Protein AF-A0A8T1PTU8-F1 (afdb_monomer_lite)

Structure (mmCIF, N/CA/C/O backbone):
data_AF-A0A8T1PTU8-F1
#
_entry.id   AF-A0A8T1PTU8-F1
#
loop_
_atom_site.group_PDB
_atom_site.id
_atom_site.type_symbol
_atom_site.label_atom_id
_atom_site.label_alt_id
_atom_site.label_comp_id
_atom_site.label_asym_id
_atom_site.label_entity_id
_atom_site.label_seq_id
_atom_site.pdbx_PDB_ins_code
_atom_site.Cartn_x
_atom_site.Cartn_y
_atom_site.Cartn_z
_atom_site.occupancy
_atom_site.B_iso_or_equiv
_atom_site.auth_seq_id
_atom_site.auth_comp_id
_atom_site.auth_asym_id
_atom_site.auth_atom_id
_atom_site.pdbx_PDB_model_num
ATOM 1 N N . MET A 1 1 ? 39.844 -26.403 -10.556 1.00 39.97 1 MET A N 1
ATOM 2 C CA . MET A 1 1 ? 40.001 -25.117 -9.836 1.00 39.97 1 MET A CA 1
ATOM 3 C C . MET A 1 1 ? 38.626 -24.473 -9.697 1.00 39.97 1 MET A C 1
ATOM 5 O O . MET A 1 1 ? 38.137 -23.916 -10.668 1.00 39.97 1 MET A O 1
ATOM 9 N N . LEU A 1 2 ? 37.958 -24.623 -8.548 1.00 52.19 2 LEU A N 1
ATOM 10 C CA . LEU A 1 2 ? 36.634 -24.034 -8.309 1.00 52.19 2 LEU A CA 1
ATOM 11 C C . LEU A 1 2 ? 36.800 -22.768 -7.459 1.00 52.19 2 LEU A C 1
ATOM 13 O O . LEU A 1 2 ? 36.934 -22.843 -6.240 1.00 52.19 2 LEU A O 1
ATOM 17 N N . CYS A 1 3 ? 36.831 -21.601 -8.101 1.00 54.22 3 CYS A N 1
ATOM 18 C CA . CYS A 1 3 ? 36.871 -20.320 -7.400 1.00 54.22 3 CYS A CA 1
ATOM 19 C C . CYS A 1 3 ? 35.503 -20.042 -6.762 1.00 54.22 3 CYS A C 1
ATOM 21 O O . CYS A 1 3 ? 34.577 -19.580 -7.427 1.00 54.22 3 CYS A O 1
ATOM 23 N N . GLN A 1 4 ? 35.371 -20.309 -5.462 1.00 62.69 4 GLN A N 1
ATOM 24 C CA . GLN A 1 4 ? 34.215 -19.872 -4.682 1.00 62.69 4 GLN A CA 1
ATOM 25 C C . GLN A 1 4 ? 34.256 -18.345 -4.527 1.00 62.69 4 GLN A C 1
ATOM 27 O O . GLN A 1 4 ? 34.974 -17.814 -3.679 1.00 62.69 4 GLN A O 1
ATOM 32 N N . LYS A 1 5 ? 33.474 -17.625 -5.337 1.00 68.69 5 LYS A N 1
ATOM 33 C CA . LYS A 1 5 ? 33.187 -16.204 -5.101 1.00 68.69 5 LYS A CA 1
ATOM 34 C C . LYS A 1 5 ? 32.385 -16.088 -3.802 1.00 68.69 5 LYS A C 1
ATOM 36 O O . LYS A 1 5 ? 31.234 -16.510 -3.739 1.00 68.69 5 LYS A O 1
ATOM 41 N N . LYS A 1 6 ? 33.001 -15.544 -2.752 1.00 67.31 6 LYS A N 1
ATOM 42 C CA . LYS A 1 6 ? 32.321 -15.229 -1.491 1.00 67.31 6 LYS A CA 1
ATOM 43 C C . LYS A 1 6 ? 31.481 -13.970 -1.694 1.00 67.31 6 LYS A C 1
ATOM 45 O O . LYS A 1 6 ? 32.028 -12.888 -1.891 1.00 67.31 6 LYS A O 1
ATOM 50 N N . LEU A 1 7 ? 30.159 -14.123 -1.664 1.00 67.38 7 LEU A N 1
ATOM 51 C CA . LEU A 1 7 ? 29.232 -12.997 -1.603 1.00 67.38 7 LEU A CA 1
ATOM 52 C C . LEU A 1 7 ? 29.470 -12.259 -0.280 1.00 67.38 7 LEU A C 1
ATOM 54 O O . LEU A 1 7 ? 29.409 -12.862 0.791 1.00 67.38 7 LEU A O 1
ATOM 58 N N . LYS A 1 8 ? 29.792 -10.966 -0.354 1.00 67.69 8 LYS A N 1
ATOM 59 C CA . LYS A 1 8 ? 29.803 -10.091 0.819 1.00 67.69 8 LYS A CA 1
ATOM 60 C C . LYS A 1 8 ? 28.346 -9.893 1.227 1.00 67.69 8 LYS A C 1
ATOM 62 O O . LYS A 1 8 ? 27.583 -9.288 0.479 1.00 67.69 8 LYS A O 1
ATOM 67 N N . ALA A 1 9 ? 27.954 -10.441 2.374 1.00 73.00 9 ALA A N 1
ATOM 68 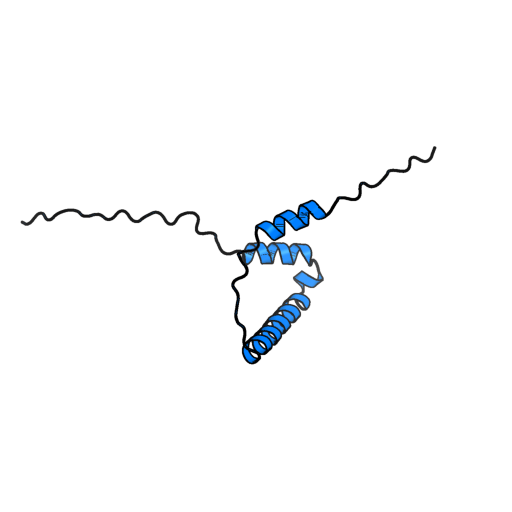C CA . ALA A 1 9 ? 26.703 -10.049 3.002 1.00 73.00 9 ALA A CA 1
ATOM 69 C C . ALA A 1 9 ? 26.861 -8.578 3.395 1.00 73.00 9 ALA A C 1
ATOM 71 O O . ALA A 1 9 ? 27.741 -8.243 4.187 1.00 73.00 9 ALA A O 1
ATOM 72 N N . TYR A 1 10 ? 26.091 -7.699 2.760 1.00 70.19 10 TYR A N 1
ATOM 73 C CA . TYR A 1 10 ? 25.997 -6.317 3.201 1.00 70.19 10 TYR A CA 1
ATOM 74 C C . TYR A 1 10 ? 25.395 -6.314 4.602 1.00 70.19 10 TYR A C 1
ATOM 76 O O . TYR A 1 10 ? 24.346 -6.920 4.827 1.00 70.19 10 TYR A O 1
ATOM 84 N N . ASP A 1 11 ? 26.076 -5.654 5.533 1.00 71.00 11 ASP A N 1
ATOM 85 C CA . ASP A 1 11 ? 25.523 -5.387 6.848 1.00 71.00 11 ASP A CA 1
ATOM 86 C C . ASP A 1 11 ? 24.402 -4.353 6.684 1.00 71.00 11 ASP A C 1
ATOM 88 O O . ASP A 1 11 ? 24.634 -3.207 6.301 1.00 71.00 11 ASP A O 1
ATOM 92 N N . LEU A 1 12 ? 23.158 -4.786 6.887 1.00 72.62 12 LEU A N 1
ATOM 93 C CA . LEU A 1 12 ? 21.978 -3.929 6.748 1.00 72.62 12 LEU A CA 1
ATOM 94 C C . LEU A 1 12 ? 21.862 -2.913 7.899 1.00 72.62 12 LEU A C 1
ATOM 96 O O . LEU A 1 12 ? 21.013 -2.022 7.835 1.00 72.62 12 LEU A O 1
ATOM 100 N N . SER A 1 13 ? 22.714 -3.017 8.925 1.00 73.50 13 SER A N 1
ATOM 101 C CA . SER A 1 13 ? 22.734 -2.124 10.089 1.00 73.50 13 SER A CA 1
ATOM 102 C C . SER A 1 13 ? 22.915 -0.653 9.696 1.00 73.50 13 SER A C 1
ATOM 104 O O . SER A 1 13 ? 22.189 0.211 10.187 1.00 73.50 13 SER A O 1
ATOM 106 N N . ASP A 1 14 ? 23.783 -0.370 8.719 1.00 67.38 14 ASP A N 1
ATOM 107 C CA . ASP A 1 14 ? 24.063 0.994 8.242 1.00 67.38 14 ASP A CA 1
ATOM 108 C C . ASP A 1 14 ? 22.855 1.669 7.568 1.00 67.38 14 ASP A C 1
ATOM 110 O O . ASP A 1 14 ? 22.763 2.902 7.517 1.00 67.38 14 ASP A O 1
ATOM 114 N N . PHE A 1 15 ? 21.928 0.875 7.019 1.00 64.31 15 PHE A N 1
ATOM 115 C CA . PHE A 1 15 ? 20.706 1.388 6.403 1.00 64.31 15 PHE A CA 1
ATOM 116 C C . PHE A 1 15 ? 19.668 1.753 7.468 1.00 64.31 15 PHE A C 1
ATOM 118 O O . PHE A 1 15 ? 19.088 2.839 7.424 1.00 64.31 15 PHE A O 1
ATOM 125 N N . LEU A 1 16 ? 19.492 0.881 8.465 1.00 65.81 16 LEU A N 1
ATOM 126 C CA . LEU A 1 16 ? 18.546 1.091 9.563 1.00 65.81 16 LEU A CA 1
ATOM 127 C C . LEU A 1 16 ? 18.912 2.328 10.397 1.00 65.81 16 LEU A C 1
ATOM 129 O O . LEU A 1 16 ? 18.039 3.121 10.749 1.00 65.81 16 LEU A O 1
ATOM 133 N N . ASP A 1 17 ? 20.202 2.563 10.631 1.00 60.91 17 ASP A N 1
ATOM 134 C CA . ASP A 1 17 ? 20.692 3.715 11.395 1.00 60.91 17 ASP A CA 1
ATOM 135 C C . ASP A 1 17 ? 20.390 5.074 10.746 1.00 60.91 17 ASP A C 1
ATOM 137 O O . ASP A 1 17 ? 20.294 6.096 11.437 1.00 60.91 17 ASP A O 1
ATOM 141 N N . ARG A 1 18 ? 20.250 5.117 9.417 1.00 59.00 18 ARG A N 1
ATOM 142 C CA . ARG A 1 18 ? 20.008 6.358 8.669 1.00 59.00 18 ARG A CA 1
ATOM 143 C C . ARG A 1 18 ? 18.535 6.768 8.712 1.00 59.00 18 ARG A C 1
ATOM 145 O O . ARG A 1 18 ? 18.250 7.953 8.891 1.00 59.00 18 ARG A O 1
ATOM 152 N N . ASP A 1 19 ? 17.623 5.801 8.632 1.00 56.47 19 ASP A N 1
ATOM 153 C CA . ASP A 1 19 ? 16.176 6.037 8.734 1.00 56.47 19 ASP A CA 1
ATOM 154 C C . ASP A 1 19 ? 15.747 6.400 10.163 1.00 56.47 19 ASP A C 1
ATOM 156 O O . ASP A 1 19 ? 14.955 7.327 10.363 1.00 56.47 19 ASP A O 1
ATOM 160 N N . LEU A 1 20 ? 16.334 5.756 11.178 1.00 55.16 20 LEU A N 1
ATOM 161 C CA . LEU A 1 20 ? 16.011 6.031 12.583 1.00 55.16 20 LEU A CA 1
ATOM 162 C C . LEU A 1 20 ? 16.398 7.455 13.016 1.00 55.16 20 LEU A C 1
ATOM 164 O O . LEU A 1 20 ? 15.717 8.055 13.847 1.00 55.16 20 LEU A O 1
ATOM 168 N N . LYS A 1 21 ? 17.453 8.037 12.430 1.00 53.38 21 LYS A N 1
ATOM 169 C CA . LYS A 1 21 ? 17.899 9.410 12.740 1.00 53.38 21 LYS A CA 1
ATOM 170 C C . LYS A 1 21 ? 17.020 10.497 12.106 1.00 53.38 21 LYS A C 1
ATOM 172 O O . LYS A 1 21 ? 17.037 11.630 12.579 1.00 53.38 21 LYS A O 1
ATOM 177 N N . SER A 1 22 ? 16.242 10.164 11.072 1.00 55.44 22 SER A N 1
ATOM 178 C CA . SER A 1 22 ? 15.305 11.080 10.396 1.00 55.44 22 SER A CA 1
ATOM 179 C C . SER A 1 22 ? 13.883 11.019 10.973 1.00 55.44 22 SER A C 1
ATOM 181 O O . SER A 1 22 ? 13.030 11.860 10.668 1.00 55.44 22 SER A O 1
ATOM 183 N N . GLN A 1 23 ? 13.606 10.045 11.847 1.00 54.91 23 GLN A N 1
ATOM 184 C CA . GLN A 1 23 ? 12.319 9.928 12.517 1.00 54.91 23 GLN A CA 1
ATOM 185 C C . GLN A 1 23 ? 12.095 11.147 13.417 1.00 54.91 23 GLN A C 1
ATOM 187 O O . GLN A 1 23 ? 12.623 11.256 14.524 1.00 54.91 23 GLN A O 1
ATOM 192 N N . ARG A 1 24 ? 11.285 12.088 12.912 1.00 60.06 24 ARG A N 1
ATOM 193 C CA . ARG A 1 24 ? 10.713 13.196 13.682 1.00 60.06 24 ARG A CA 1
ATOM 194 C C . ARG A 1 24 ? 10.283 12.659 15.043 1.00 60.06 24 ARG A C 1
ATOM 196 O O . ARG A 1 24 ? 9.578 11.651 15.099 1.00 60.06 24 ARG A O 1
ATOM 203 N N . GLN A 1 25 ? 10.731 13.344 16.097 1.00 57.66 25 GLN A N 1
ATOM 204 C CA . GLN A 1 25 ? 10.465 13.018 17.498 1.00 57.66 25 GLN A CA 1
ATOM 205 C C . GLN A 1 25 ? 9.063 12.421 17.659 1.00 57.66 25 GLN A C 1
ATOM 207 O O . GLN A 1 25 ? 8.117 13.024 17.134 1.00 57.66 25 GLN A O 1
ATOM 212 N N . PRO A 1 26 ? 8.902 11.272 18.347 1.00 55.72 26 PRO A N 1
ATOM 213 C CA . PRO A 1 26 ? 7.605 10.644 18.519 1.00 55.72 26 PRO A CA 1
ATOM 214 C C . PRO A 1 26 ? 6.703 11.622 19.263 1.00 55.72 26 PRO A C 1
ATOM 216 O O . PRO A 1 26 ? 6.728 11.741 20.490 1.00 55.72 26 PRO A O 1
ATOM 219 N N . THR A 1 27 ? 5.904 12.365 18.502 1.00 60.09 27 THR A N 1
ATOM 220 C CA . THR A 1 27 ? 4.815 13.149 19.052 1.00 60.09 27 THR A CA 1
ATOM 221 C C . THR A 1 27 ? 3.920 12.125 19.722 1.00 60.09 27 THR A C 1
ATOM 223 O O . THR A 1 27 ? 3.410 11.210 19.076 1.00 60.09 27 THR A O 1
ATOM 226 N N . LYS A 1 28 ? 3.809 12.200 21.052 1.00 63.28 28 LYS A N 1
ATOM 227 C CA . LYS A 1 28 ? 2.931 11.326 21.832 1.00 63.28 28 LYS A CA 1
ATOM 228 C C . LYS A 1 28 ? 1.487 11.650 21.442 1.00 63.28 28 LYS A C 1
ATOM 230 O O . LYS A 1 28 ? 0.797 12.396 22.131 1.00 63.28 28 LYS A O 1
ATOM 235 N N . LEU A 1 29 ? 1.038 11.122 20.306 1.00 67.38 29 LEU A N 1
ATOM 236 C CA . LEU A 1 29 ? -0.333 11.210 19.835 1.00 67.38 29 LEU A CA 1
ATOM 237 C C . LEU A 1 29 ? -1.169 10.354 20.785 1.00 67.38 29 LEU A C 1
ATOM 239 O O . LEU A 1 29 ? -1.258 9.134 20.648 1.00 67.38 29 LEU A O 1
ATOM 243 N N . LYS A 1 30 ? -1.742 10.992 21.808 1.00 81.62 30 LYS A N 1
ATOM 244 C CA . LYS A 1 30 ? -2.652 10.348 22.757 1.00 81.62 30 LYS A CA 1
ATOM 245 C C . LYS A 1 30 ? -3.958 10.015 22.034 1.00 81.62 30 LYS A C 1
ATOM 247 O O . LYS A 1 30 ? -4.920 10.776 22.064 1.00 81.62 30 LYS A O 1
ATOM 252 N N . LEU A 1 31 ? -3.975 8.880 21.344 1.00 80.38 31 LEU A N 1
ATOM 253 C CA . LEU A 1 31 ? -5.153 8.381 20.645 1.00 80.38 31 LEU A CA 1
ATOM 254 C C . LEU A 1 31 ? -6.071 7.657 21.636 1.00 80.38 31 LEU A C 1
ATOM 256 O O . LEU A 1 31 ? -5.647 6.730 22.330 1.00 80.38 31 LEU A O 1
ATOM 260 N N . ASN A 1 32 ? -7.338 8.059 21.682 1.00 91.38 32 ASN A N 1
ATOM 261 C CA . ASN A 1 32 ? -8.376 7.336 22.412 1.00 91.38 32 ASN A CA 1
ATOM 262 C C . ASN A 1 32 ? -8.810 6.073 21.633 1.00 91.38 32 ASN A C 1
ATOM 264 O O . ASN A 1 32 ? -8.505 5.926 20.450 1.00 91.38 32 ASN A O 1
ATOM 268 N N . GLY A 1 33 ? -9.517 5.139 22.280 1.00 91.50 33 GLY A N 1
ATOM 269 C CA . GLY A 1 33 ? -9.921 3.874 21.640 1.00 91.50 33 GLY A CA 1
ATOM 270 C C . GLY A 1 33 ? -10.732 4.068 20.350 1.00 91.50 33 GLY A C 1
ATOM 271 O O . GLY A 1 33 ? -10.458 3.423 19.340 1.00 91.50 33 GLY A O 1
ATOM 272 N N . LYS A 1 34 ? -11.656 5.039 20.340 1.00 92.06 34 LYS A N 1
ATOM 273 C CA . LYS A 1 34 ? -12.472 5.371 19.160 1.00 92.06 34 LYS A CA 1
ATOM 274 C C . LYS A 1 34 ? -11.629 5.962 18.023 1.00 92.06 34 LYS A C 1
ATOM 276 O O . LYS A 1 34 ? -11.817 5.608 16.860 1.00 92.06 34 LYS A O 1
ATOM 281 N N . SER A 1 35 ? -10.672 6.836 18.337 1.00 91.56 35 SER A N 1
ATOM 282 C CA . SER A 1 35 ? -9.785 7.446 17.345 1.00 91.56 35 SER A CA 1
ATOM 283 C C . SER A 1 35 ? -8.799 6.430 16.774 1.00 91.56 35 SER A C 1
ATOM 285 O O . SER A 1 35 ? -8.530 6.477 15.577 1.00 91.56 35 SER A O 1
ATOM 287 N N . LYS A 1 36 ? -8.323 5.471 17.584 1.00 93.00 36 LYS A N 1
ATOM 288 C CA . LYS A 1 36 ? -7.529 4.329 17.103 1.00 93.00 36 LYS A CA 1
ATOM 289 C C . LYS A 1 36 ? -8.318 3.486 16.105 1.00 93.00 36 LYS A C 1
ATOM 291 O O . LYS A 1 36 ? -7.819 3.226 15.019 1.00 93.00 36 LYS A O 1
ATOM 296 N N . GLN A 1 37 ? -9.559 3.120 16.424 1.00 94.25 37 GLN A N 1
ATOM 297 C CA . GLN A 1 37 ? -10.392 2.325 15.517 1.00 94.25 37 GLN A CA 1
ATOM 298 C C . GLN A 1 37 ? -10.663 3.055 14.195 1.00 94.25 37 GLN A C 1
ATOM 300 O O . GLN A 1 37 ? -10.524 2.468 13.123 1.00 94.25 37 GLN A O 1
ATOM 305 N N . LYS A 1 38 ? -10.979 4.355 14.250 1.00 95.12 38 LYS A N 1
ATOM 306 C CA . LYS A 1 38 ? -11.156 5.178 13.045 1.00 95.12 38 LYS A CA 1
ATOM 307 C C . LYS A 1 38 ? -9.883 5.235 12.197 1.00 95.12 38 LYS A C 1
ATOM 309 O O . LYS A 1 38 ? -9.969 5.169 10.973 1.00 95.12 38 LYS A O 1
ATOM 314 N N . LEU A 1 39 ? -8.720 5.344 12.839 1.00 94.56 39 LEU A N 1
ATOM 315 C CA . LEU A 1 39 ? -7.427 5.335 12.161 1.00 94.56 39 LEU A CA 1
ATOM 316 C C . LEU A 1 39 ? -7.167 3.986 11.482 1.00 94.56 39 LEU A C 1
ATOM 318 O O . LEU A 1 39 ? -6.860 3.972 10.298 1.00 94.56 39 LEU A O 1
ATOM 322 N N . ILE A 1 40 ? -7.399 2.867 12.171 1.00 95.19 40 ILE A N 1
ATOM 323 C CA . ILE A 1 40 ? -7.246 1.519 11.597 1.00 95.19 40 ILE A CA 1
ATOM 324 C C . ILE A 1 40 ? -8.134 1.338 10.360 1.00 95.19 40 ILE A C 1
ATOM 326 O O . ILE A 1 40 ? -7.663 0.861 9.332 1.00 95.19 40 ILE A O 1
ATOM 330 N N . LEU A 1 41 ? -9.403 1.755 10.424 1.00 97.31 41 LEU A N 1
ATOM 331 C CA . LEU A 1 41 ? -10.317 1.660 9.279 1.00 97.31 41 LEU A CA 1
ATOM 332 C C . LEU A 1 41 ? -9.848 2.509 8.091 1.00 97.31 41 LEU A C 1
ATOM 334 O O . LEU A 1 41 ? -9.936 2.071 6.943 1.00 97.31 41 LEU A O 1
ATOM 338 N N . LYS A 1 42 ? -9.340 3.715 8.361 1.00 96.50 42 LYS A N 1
ATOM 339 C CA . LYS A 1 42 ? -8.815 4.615 7.332 1.00 96.50 42 LYS A CA 1
ATOM 340 C C . LYS A 1 42 ? -7.573 4.026 6.662 1.00 96.50 42 LYS A C 1
ATOM 342 O O . LYS A 1 42 ? -7.555 3.903 5.439 1.00 96.50 42 LYS A O 1
ATOM 347 N N . GLU A 1 43 ? -6.583 3.619 7.451 1.00 95.19 43 GLU A N 1
ATOM 348 C CA . GLU A 1 43 ? -5.336 3.054 6.929 1.00 95.19 43 GLU A CA 1
ATOM 349 C C . GLU A 1 43 ? -5.577 1.717 6.220 1.00 95.19 43 GLU A C 1
ATOM 351 O O . GLU A 1 43 ? -5.037 1.484 5.143 1.00 95.19 43 GLU A O 1
ATOM 356 N N . GLY A 1 44 ? -6.483 0.877 6.732 1.00 97.25 44 GLY A N 1
ATOM 357 C CA . GLY A 1 44 ? -6.890 -0.355 6.056 1.00 97.25 44 GLY A CA 1
ATOM 358 C C . GLY A 1 44 ? -7.521 -0.097 4.684 1.00 97.25 44 GLY A C 1
ATOM 359 O O . GLY A 1 44 ? -7.211 -0.792 3.716 1.00 97.25 44 GLY A O 1
ATOM 360 N N . LYS A 1 45 ? -8.369 0.935 4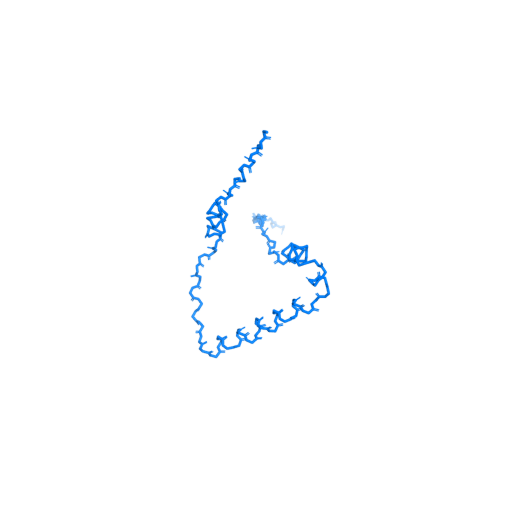.559 1.00 96.94 45 LYS A N 1
ATOM 361 C CA . LYS A 1 45 ? -8.935 1.343 3.263 1.00 96.94 45 LYS A CA 1
ATOM 362 C C . LYS A 1 45 ? -7.846 1.829 2.304 1.00 96.94 45 LYS A C 1
ATOM 364 O O . LYS A 1 45 ? -7.859 1.438 1.139 1.00 96.94 45 LYS A O 1
ATOM 369 N N . HIS A 1 46 ? -6.921 2.659 2.781 1.00 93.88 46 HIS A N 1
ATOM 370 C CA . HIS A 1 46 ? -5.809 3.156 1.970 1.00 93.88 46 HIS A CA 1
ATOM 371 C C . HIS A 1 46 ? -4.913 2.022 1.475 1.00 93.88 46 HIS A C 1
ATOM 373 O O . HIS A 1 46 ? -4.617 1.960 0.285 1.00 93.88 46 HIS A O 1
ATOM 379 N N . LEU A 1 47 ? -4.555 1.083 2.351 1.00 95.12 47 LEU A N 1
ATOM 380 C CA . LEU A 1 47 ? -3.732 -0.063 1.981 1.00 95.12 47 LEU A CA 1
ATOM 381 C C . LEU A 1 47 ? -4.404 -0.905 0.894 1.00 95.12 47 LEU A C 1
ATOM 383 O O . LEU A 1 47 ? -3.778 -1.223 -0.113 1.00 95.12 47 LEU A O 1
ATOM 387 N N . ARG A 1 48 ? -5.699 -1.213 1.047 1.00 96.75 48 ARG A N 1
ATOM 388 C CA . ARG A 1 48 ? -6.453 -1.947 0.016 1.00 96.75 48 ARG A CA 1
ATOM 389 C C . ARG A 1 48 ? -6.437 -1.225 -1.328 1.00 96.75 48 ARG A C 1
ATOM 391 O O . ARG A 1 48 ? -6.288 -1.880 -2.351 1.00 96.75 48 ARG A O 1
ATOM 398 N N . MET A 1 49 ? -6.561 0.100 -1.317 1.00 94.75 49 MET A N 1
ATOM 399 C CA . MET A 1 49 ? -6.517 0.915 -2.530 1.00 94.75 49 MET A CA 1
ATOM 400 C C . MET A 1 49 ? -5.157 0.818 -3.231 1.00 94.75 49 MET A C 1
ATOM 402 O O . MET A 1 49 ? -5.126 0.579 -4.435 1.00 94.75 49 MET A O 1
ATOM 406 N N . VAL A 1 50 ? -4.051 0.921 -2.483 1.00 93.56 50 VAL A N 1
ATOM 407 C CA . VAL A 1 50 ? -2.688 0.760 -3.024 1.00 93.56 50 VAL A CA 1
ATOM 408 C C . VAL A 1 50 ? -2.506 -0.630 -3.636 1.00 93.56 50 VAL A C 1
ATOM 410 O O . VAL A 1 50 ? -2.092 -0.739 -4.785 1.00 93.56 50 VAL A O 1
ATOM 413 N N . LEU A 1 51 ? -2.899 -1.687 -2.920 1.00 95.06 51 LEU A N 1
ATOM 414 C CA . LEU A 1 51 ? -2.769 -3.070 -3.396 1.00 95.06 51 LEU A CA 1
ATOM 415 C C . LEU A 1 51 ? -3.637 -3.369 -4.632 1.00 95.06 51 LEU A C 1
ATOM 417 O O . LEU A 1 51 ? -3.265 -4.180 -5.479 1.00 95.06 51 LEU A O 1
ATOM 421 N N . SER A 1 52 ? -4.795 -2.717 -4.753 1.00 96.81 52 SER A N 1
ATOM 422 C CA . SER A 1 52 ? -5.671 -2.852 -5.924 1.00 96.81 52 SER A CA 1
ATOM 423 C C . SER A 1 52 ? -5.218 -2.044 -7.144 1.00 96.81 52 SER A C 1
ATOM 425 O O . SER A 1 52 ? -5.798 -2.197 -8.216 1.00 96.81 52 SER A O 1
ATOM 427 N N . HIS A 1 53 ? -4.221 -1.165 -7.003 1.00 96.44 53 HIS A N 1
ATOM 428 C CA . HIS A 1 53 ? -3.824 -0.257 -8.072 1.00 96.44 53 HIS A CA 1
ATOM 429 C C . HIS A 1 53 ? -3.010 -0.997 -9.155 1.00 96.44 53 HIS A C 1
ATOM 431 O O . HIS A 1 53 ? -1.990 -1.603 -8.821 1.00 96.44 53 HIS A O 1
ATOM 437 N N . PRO A 1 54 ? -3.367 -0.903 -10.453 1.00 96.94 54 PRO A N 1
ATOM 438 C CA . PRO A 1 54 ? -2.678 -1.641 -11.517 1.00 96.94 54 PRO A CA 1
ATOM 439 C C . PRO A 1 54 ? -1.176 -1.354 -11.597 1.00 96.94 54 PRO A C 1
ATOM 441 O O . PRO A 1 54 ? -0.381 -2.281 -11.683 1.00 96.94 54 PRO A O 1
ATOM 444 N N . ALA A 1 55 ? -0.780 -0.080 -11.476 1.00 95.38 55 ALA A N 1
ATOM 445 C CA . ALA A 1 55 ? 0.635 0.306 -11.465 1.00 95.38 55 ALA A CA 1
ATOM 446 C C . ALA A 1 55 ? 1.431 -0.372 -10.332 1.00 95.38 55 ALA A C 1
ATOM 448 O O . ALA A 1 55 ? 2.564 -0.799 -10.537 1.00 95.38 55 ALA A O 1
ATOM 449 N N . PHE A 1 56 ? 0.814 -0.534 -9.155 1.00 96.44 56 PHE A N 1
ATOM 450 C CA . PHE A 1 56 ? 1.450 -1.195 -8.017 1.00 96.44 56 PHE A CA 1
ATOM 451 C C . PHE A 1 56 ? 1.590 -2.707 -8.240 1.00 96.44 56 PHE A C 1
ATOM 453 O O . PHE A 1 56 ? 2.569 -3.303 -7.804 1.00 96.44 56 PHE A O 1
ATOM 460 N N . GLN A 1 57 ? 0.631 -3.327 -8.936 1.00 96.06 57 GLN A N 1
ATOM 461 C CA . GLN A 1 57 ? 0.693 -4.747 -9.297 1.00 96.06 57 GLN A CA 1
ATOM 462 C C . GLN A 1 57 ? 1.741 -5.029 -10.379 1.00 96.06 57 GLN A C 1
ATOM 464 O O . GLN A 1 57 ? 2.374 -6.080 -10.338 1.00 96.06 57 GLN A O 1
ATOM 469 N N . S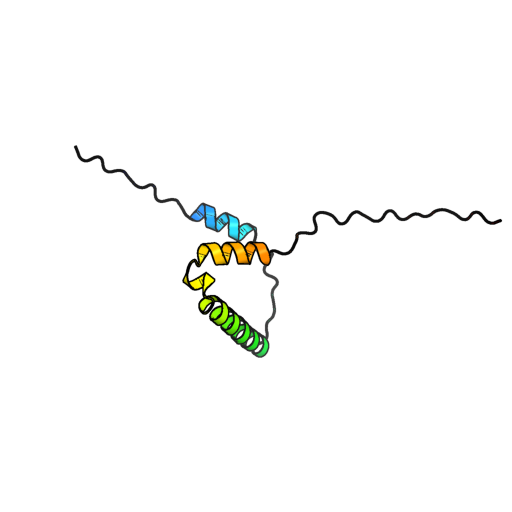ER A 1 58 ? 1.932 -4.108 -11.330 1.00 97.38 58 SER A N 1
ATOM 470 C CA . SER A 1 58 ? 2.945 -4.250 -12.380 1.00 97.38 58 SER A CA 1
ATOM 471 C C . SER A 1 58 ? 4.360 -3.967 -11.878 1.00 97.38 58 SER A C 1
ATOM 473 O O . SER A 1 58 ? 5.272 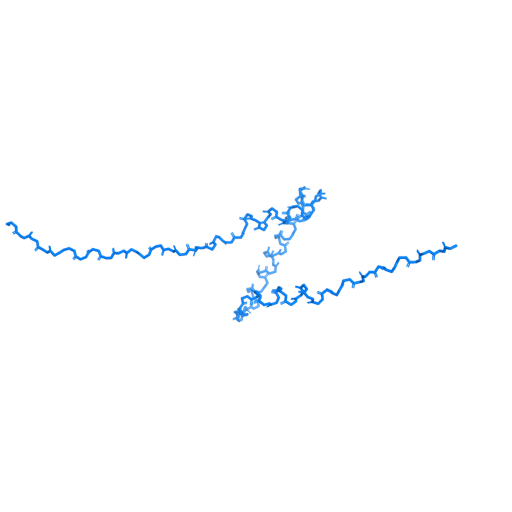-4.732 -12.175 1.00 97.38 58 SER A O 1
ATOM 475 N N . ASP A 1 59 ? 4.545 -2.874 -11.132 1.00 96.75 59 ASP A N 1
ATOM 476 C CA . ASP A 1 59 ? 5.838 -2.486 -10.565 1.00 96.75 59 ASP A CA 1
ATOM 477 C C . ASP A 1 59 ? 5.640 -1.772 -9.213 1.00 96.75 59 ASP A C 1
ATOM 479 O O . ASP A 1 59 ? 5.388 -0.555 -9.161 1.00 96.75 59 ASP A O 1
ATOM 483 N N . PRO A 1 60 ? 5.753 -2.508 -8.092 1.00 95.38 60 PRO A N 1
ATOM 484 C CA . PRO A 1 60 ? 5.556 -1.932 -6.770 1.00 95.38 60 PRO A CA 1
ATOM 485 C C . PRO A 1 60 ? 6.659 -0.929 -6.416 1.00 95.38 60 PRO A C 1
ATOM 487 O O . PRO A 1 60 ? 6.381 0.070 -5.752 1.00 95.38 60 PRO A O 1
ATOM 490 N N . PHE A 1 61 ? 7.898 -1.145 -6.870 1.00 95.56 61 PHE A N 1
ATOM 491 C CA . PHE A 1 61 ? 9.031 -0.295 -6.508 1.00 95.56 61 PHE A CA 1
ATOM 492 C C . PHE A 1 61 ? 8.964 1.055 -7.218 1.00 95.56 61 PHE A C 1
ATOM 494 O O . PHE A 1 61 ? 9.074 2.093 -6.559 1.00 95.56 61 PHE A O 1
ATOM 501 N N . ALA A 1 62 ? 8.718 1.062 -8.531 1.00 94.19 62 ALA A N 1
ATOM 502 C CA . ALA A 1 62 ? 8.560 2.303 -9.285 1.00 94.19 62 ALA A CA 1
ATOM 503 C C . ALA A 1 62 ? 7.344 3.104 -8.798 1.00 94.19 62 ALA A C 1
ATOM 505 O O . ALA A 1 62 ? 7.436 4.318 -8.609 1.00 94.19 62 ALA A O 1
ATOM 506 N N . THR A 1 63 ? 6.230 2.424 -8.507 1.00 96.06 63 THR A N 1
ATOM 507 C CA . THR A 1 63 ? 5.015 3.076 -8.000 1.00 96.06 63 THR A CA 1
ATOM 508 C C . THR A 1 63 ? 5.240 3.716 -6.631 1.00 96.06 63 THR A C 1
ATOM 510 O O . THR A 1 63 ? 4.826 4.856 -6.417 1.00 96.06 63 THR A O 1
ATOM 513 N N . ILE A 1 64 ? 5.924 3.031 -5.705 1.00 93.81 64 ILE A N 1
ATOM 514 C CA . ILE A 1 64 ? 6.287 3.614 -4.403 1.00 93.81 64 ILE A CA 1
ATOM 515 C C . ILE A 1 64 ? 7.209 4.817 -4.602 1.00 93.81 64 ILE A C 1
ATOM 517 O O . ILE A 1 64 ? 6.982 5.855 -3.986 1.00 93.81 64 ILE A O 1
ATOM 521 N N . HIS A 1 65 ? 8.215 4.715 -5.473 1.00 94.19 65 HIS A N 1
ATOM 522 C CA . HIS A 1 65 ? 9.135 5.819 -5.735 1.00 94.19 65 HIS A CA 1
ATOM 523 C C . HIS A 1 65 ? 8.400 7.064 -6.246 1.00 94.19 65 HIS A C 1
ATOM 525 O O . HIS A 1 65 ? 8.557 8.151 -5.688 1.00 94.19 65 HIS A O 1
ATOM 531 N N . GLN A 1 66 ? 7.530 6.891 -7.242 1.00 93.94 66 GLN A N 1
ATOM 532 C CA . GLN A 1 66 ? 6.711 7.969 -7.786 1.00 93.94 66 GLN A CA 1
ATOM 533 C C . GLN A 1 66 ? 5.752 8.546 -6.737 1.00 93.94 66 GLN A C 1
ATOM 535 O O . GLN A 1 66 ? 5.616 9.765 -6.615 1.00 93.94 66 GLN A O 1
A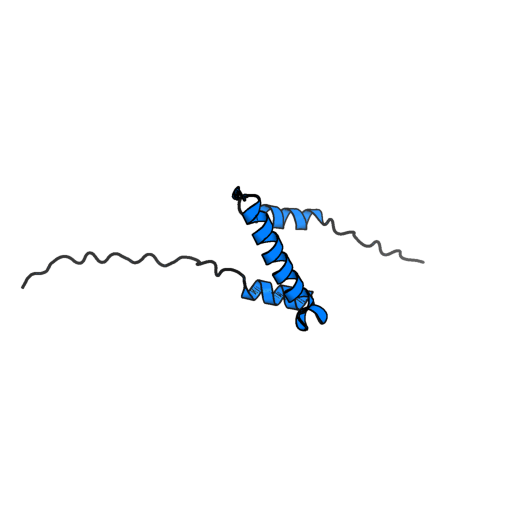TOM 540 N N . HIS A 1 67 ? 5.103 7.686 -5.949 1.00 91.88 67 HIS A N 1
ATOM 541 C CA . HIS A 1 67 ? 4.213 8.114 -4.874 1.00 91.88 67 HIS A CA 1
ATOM 542 C C . HIS A 1 67 ? 4.953 8.953 -3.830 1.00 91.88 67 HIS A C 1
ATOM 544 O O . HIS A 1 67 ? 4.465 10.015 -3.441 1.00 91.88 67 HIS A O 1
ATOM 550 N N . LEU A 1 68 ? 6.140 8.511 -3.407 1.00 90.12 68 LEU A N 1
ATOM 551 C CA . LEU A 1 68 ? 6.981 9.256 -2.478 1.00 90.12 68 LEU A CA 1
ATOM 552 C C . LEU A 1 68 ? 7.350 10.616 -3.067 1.00 90.12 68 LEU A C 1
ATOM 554 O O . LEU A 1 68 ? 7.105 11.622 -2.415 1.00 90.12 68 LEU A O 1
ATOM 558 N N . GLN A 1 69 ? 7.840 10.681 -4.306 1.00 89.81 69 GLN A N 1
ATOM 559 C CA . GLN A 1 69 ? 8.156 11.955 -4.966 1.00 89.81 69 GLN A CA 1
ATOM 560 C C . GLN A 1 69 ? 6.954 12.910 -5.021 1.00 89.81 69 GLN A C 1
ATOM 562 O O . GLN A 1 69 ? 7.110 14.105 -4.796 1.00 89.81 69 GLN A O 1
ATOM 567 N N . SER A 1 70 ? 5.752 12.386 -5.272 1.00 89.31 70 SER A N 1
ATOM 568 C CA . SER A 1 70 ? 4.526 13.185 -5.355 1.00 89.31 70 SER A CA 1
ATOM 569 C C . SER A 1 70 ? 3.987 13.651 -4.000 1.00 89.31 70 SER A C 1
ATOM 571 O O . SER A 1 70 ? 3.286 14.661 -3.954 1.00 89.31 70 SER A O 1
ATOM 573 N N . THR A 1 71 ? 4.217 12.897 -2.924 1.00 87.50 71 THR A N 1
ATOM 574 C CA . THR A 1 71 ? 3.617 13.154 -1.600 1.00 87.50 71 THR A CA 1
ATOM 575 C C . THR A 1 71 ? 4.591 13.736 -0.587 1.00 87.50 71 THR A C 1
ATOM 577 O O . THR A 1 71 ? 4.179 14.096 0.520 1.00 87.50 71 THR A O 1
ATOM 580 N N . GLN A 1 72 ? 5.869 13.870 -0.951 1.00 81.12 72 GLN A N 1
ATOM 581 C CA . GLN A 1 72 ? 6.839 14.572 -0.126 1.00 81.12 72 GLN A CA 1
ATOM 582 C C . GLN A 1 72 ? 6.370 16.020 0.083 1.00 81.12 72 GLN A C 1
ATOM 584 O O . GLN A 1 72 ? 6.084 16.728 -0.886 1.00 81.12 72 GLN A O 1
ATOM 589 N N . PRO A 1 73 ? 6.263 16.483 1.340 1.00 76.00 73 PRO A N 1
ATOM 590 C CA . PRO A 1 73 ? 5.994 17.884 1.598 1.00 76.00 73 PRO A CA 1
ATOM 591 C C . PRO A 1 73 ? 7.145 18.700 1.015 1.00 76.00 73 PRO A C 1
ATOM 593 O O . PRO A 1 73 ? 8.309 18.410 1.295 1.00 76.00 73 PRO A O 1
ATOM 596 N N . ILE A 1 74 ? 6.821 19.724 0.226 1.00 73.44 74 ILE A N 1
ATOM 597 C CA . ILE A 1 74 ? 7.813 20.698 -0.220 1.00 73.44 74 ILE A CA 1
ATOM 598 C C . ILE A 1 74 ? 8.390 21.314 1.056 1.00 73.44 74 ILE A C 1
ATOM 600 O O . ILE A 1 74 ? 7.681 21.982 1.812 1.00 73.44 74 ILE A O 1
ATOM 604 N N . LEU A 1 75 ? 9.655 21.020 1.349 1.00 62.78 75 LEU A N 1
ATOM 605 C CA . LEU A 1 75 ? 10.399 21.776 2.343 1.00 62.78 75 LEU A CA 1
ATOM 606 C C . LEU A 1 75 ? 10.449 23.205 1.808 1.00 62.78 75 LEU A C 1
ATOM 608 O O . LEU A 1 75 ? 11.145 23.463 0.829 1.00 62.78 75 LEU A O 1
ATOM 612 N N . ASP A 1 76 ? 9.684 24.109 2.425 1.00 58.50 76 ASP A N 1
ATOM 613 C CA . ASP A 1 76 ? 9.867 25.554 2.286 1.00 58.50 76 ASP A CA 1
ATOM 614 C C . ASP A 1 76 ? 11.304 25.866 2.749 1.00 58.50 76 ASP A C 1
ATOM 616 O O . ASP A 1 76 ? 11.551 26.205 3.909 1.00 58.50 76 ASP A O 1
ATOM 620 N N . HIS A 1 77 ? 12.283 25.694 1.860 1.00 54.91 77 HIS A N 1
ATOM 621 C CA . HIS A 1 77 ? 13.600 26.281 2.012 1.00 54.91 77 HIS A CA 1
ATOM 622 C C . HIS A 1 77 ? 13.396 27.794 1.950 1.00 54.91 77 HIS A C 1
ATOM 624 O O . HIS A 1 77 ? 13.181 28.364 0.889 1.00 54.91 77 HIS A O 1
ATOM 630 N N . GLU A 1 78 ? 13.396 28.396 3.139 1.00 58.56 78 GLU A N 1
ATOM 631 C CA . GLU A 1 78 ? 13.493 29.828 3.400 1.00 58.56 78 GLU A CA 1
ATOM 632 C C . GLU A 1 78 ? 12.444 30.701 2.684 1.00 58.56 78 GLU A C 1
ATOM 634 O O . GLU A 1 78 ? 12.668 31.263 1.614 1.00 58.56 78 GLU A O 1
ATOM 639 N N . LYS A 1 79 ? 11.295 30.923 3.339 1.00 54.00 79 LYS A N 1
ATOM 640 C CA . LYS A 1 79 ? 10.461 32.088 3.006 1.00 54.00 79 LYS A CA 1
ATOM 641 C C . LYS A 1 79 ? 11.328 33.349 3.141 1.00 54.00 79 LYS A C 1
ATOM 643 O O . LYS A 1 79 ? 11.789 33.615 4.256 1.00 54.00 79 LYS A O 1
ATOM 648 N N . PRO A 1 80 ? 11.523 34.158 2.083 1.00 53.47 80 PRO A N 1
ATOM 649 C CA . PRO A 1 80 ? 12.269 35.398 2.210 1.00 53.47 80 PRO A CA 1
ATOM 650 C C . PRO A 1 80 ? 11.547 36.307 3.211 1.00 53.47 80 PRO A C 1
ATOM 652 O O . PRO A 1 80 ? 10.354 36.597 3.071 1.00 53.47 80 PRO A O 1
ATOM 655 N N . LYS A 1 81 ? 12.269 36.735 4.255 1.00 57.88 81 LYS A N 1
ATOM 656 C CA . LYS A 1 81 ? 11.808 37.750 5.211 1.00 57.88 81 LYS A CA 1
ATOM 657 C C . LYS A 1 81 ? 11.313 38.966 4.427 1.00 57.88 81 LYS A C 1
ATOM 659 O O . LYS A 1 81 ? 12.115 39.667 3.811 1.00 57.88 81 LYS A O 1
ATOM 664 N N . LYS A 1 82 ? 10.006 39.249 4.488 1.00 56.22 82 LYS A N 1
ATOM 665 C CA . LYS A 1 82 ? 9.465 40.549 4.071 1.00 56.22 82 LYS A CA 1
ATOM 666 C C . LYS A 1 82 ? 10.210 41.637 4.847 1.00 56.22 82 LYS A C 1
ATOM 668 O O . LYS A 1 82 ? 10.134 41.679 6.075 1.00 56.22 82 LYS A O 1
ATOM 673 N N . ARG A 1 83 ? 10.949 42.488 4.133 1.00 55.50 83 ARG A N 1
ATOM 674 C CA . ARG A 1 83 ? 11.499 43.725 4.690 1.00 55.50 83 ARG A CA 1
ATOM 675 C C . ARG A 1 83 ? 10.318 44.637 5.017 1.00 55.50 83 ARG A C 1
ATOM 677 O O . ARG A 1 83 ? 9.426 44.818 4.196 1.00 55.50 83 ARG A O 1
ATOM 684 N N . SER A 1 84 ? 10.269 45.125 6.250 1.00 52.84 84 SER A N 1
ATOM 685 C CA . SER A 1 84 ? 9.307 46.135 6.672 1.00 52.84 84 SER A CA 1
ATOM 686 C C . SER A 1 84 ? 9.785 47.497 6.174 1.00 52.84 84 SER A C 1
ATOM 688 O O . SER A 1 84 ? 10.697 48.067 6.776 1.00 52.84 84 SER A O 1
ATOM 690 N N . ASP A 1 85 ? 9.175 48.024 5.117 1.00 53.75 85 ASP A N 1
ATOM 691 C CA . ASP A 1 85 ? 9.343 49.431 4.765 1.00 53.75 85 ASP A CA 1
ATOM 692 C C . ASP A 1 85 ? 8.576 50.278 5.784 1.00 53.75 85 ASP A C 1
ATOM 694 O O . ASP A 1 85 ? 7.355 50.414 5.749 1.00 53.75 85 ASP A O 1
ATOM 698 N N . LYS A 1 86 ? 9.316 50.812 6.758 1.00 54.75 86 LYS A N 1
ATOM 699 C CA . LYS A 1 86 ? 8.907 51.999 7.508 1.00 54.75 86 LYS A CA 1
ATOM 700 C C . LYS A 1 86 ? 9.442 53.208 6.755 1.00 54.75 86 LYS A C 1
ATOM 702 O O . LYS A 1 86 ? 10.455 53.776 7.163 1.00 54.75 86 LYS A O 1
ATOM 707 N N . GLU A 1 87 ? 8.789 53.586 5.664 1.00 50.41 87 GLU A N 1
ATOM 708 C CA . GLU A 1 87 ? 9.055 54.886 5.063 1.00 50.41 87 GLU A CA 1
ATOM 709 C C . GLU A 1 87 ? 8.198 55.945 5.757 1.00 50.41 87 GLU A C 1
ATOM 711 O O . GLU A 1 87 ? 6.987 55.818 5.939 1.00 50.41 87 GLU A O 1
ATOM 716 N N . LYS A 1 88 ? 8.915 56.926 6.295 1.00 50.75 88 LYS A N 1
ATOM 717 C CA . LYS A 1 88 ? 8.433 57.972 7.181 1.00 50.75 88 LYS A CA 1
ATOM 718 C C . LYS A 1 88 ? 7.586 58.972 6.400 1.00 50.75 88 LYS A C 1
ATOM 720 O O . LYS A 1 88 ? 7.846 59.260 5.240 1.00 50.75 88 LYS A O 1
ATOM 725 N N . ALA A 1 89 ? 6.612 59.529 7.110 1.00 54.53 89 ALA A N 1
ATOM 726 C CA .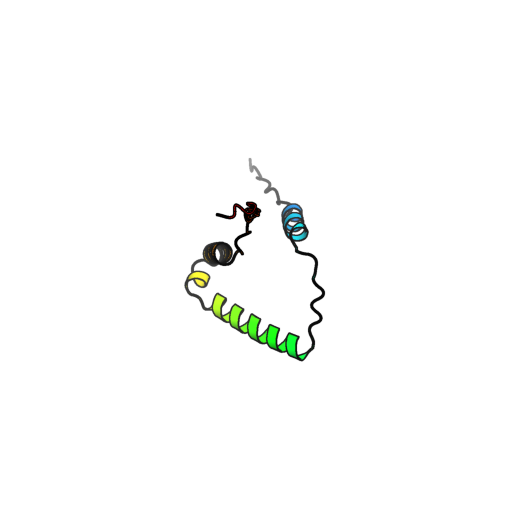 ALA A 1 89 ? 5.772 60.635 6.693 1.00 54.53 89 ALA A CA 1
ATOM 727 C C . ALA A 1 89 ? 6.551 61.760 5.984 1.00 54.53 89 ALA A C 1
ATOM 729 O O . ALA A 1 89 ? 7.416 62.389 6.591 1.00 54.53 89 ALA A O 1
ATOM 730 N N . PHE A 1 90 ? 6.150 62.070 4.752 1.00 45.06 90 PHE A N 1
ATOM 731 C CA . PHE A 1 90 ? 6.255 63.413 4.192 1.00 45.06 90 PHE A CA 1
ATOM 732 C C . PHE A 1 90 ? 4.838 63.921 3.930 1.00 45.06 90 PHE A C 1
ATOM 734 O O . PHE A 1 90 ? 4.058 63.317 3.198 1.00 45.06 90 PHE A O 1
ATOM 741 N N . LYS A 1 91 ? 4.500 64.992 4.644 1.00 43.62 91 LYS A N 1
ATOM 742 C CA . LYS A 1 91 ? 3.227 65.708 4.621 1.00 43.62 91 LYS A CA 1
ATOM 743 C C . LYS A 1 91 ? 3.387 66.845 3.607 1.00 43.62 91 LYS A C 1
ATOM 745 O O . LYS A 1 91 ? 4.357 67.592 3.727 1.00 43.62 91 LYS A O 1
ATOM 750 N N . ILE A 1 92 ? 2.491 66.926 2.624 1.00 48.91 92 ILE A N 1
ATOM 751 C CA . ILE A 1 92 ? 2.296 68.118 1.780 1.00 48.91 92 ILE A CA 1
ATOM 752 C C . ILE A 1 92 ? 1.247 68.991 2.465 1.00 48.91 92 ILE A C 1
ATOM 754 O O . ILE A 1 92 ? 0.290 68.400 3.024 1.00 48.91 92 ILE A O 1
#

Radius of gyration: 25.33 Å; chains: 1; bounding box: 52×93×35 Å

Foldseek 3Di:
DDDPDDDPDPDCVVVVVVVVVPPDDPPPPPADPVNVVVVCVVVVVVVVVLVPDPVCVVPVPVVVVVVCVVPPPPPPPDDDPDDDPPDDDDDD

Sequence (92 aa):
MLCQKKLKAYDLSDFLDRDLKSQRQPTKLKLNGKSKQKLILKEGKHLRMVLSHPAFQSDPFATIHQHLQSTQPILDHEKPKKRSDKEKAFKI

Organism: Carya illinoinensis (NCBI:txid32201)

pLDDT: mean 75.34, std 18.21, range [39.97, 97.38]

Secondary structure (DSSP, 8-state):
-----------THHHHHHHHHHS---------HHHHHHHHHHHHHHHHHHHH-HHHHH-HHHHHHHHHHHHS--------------------

InterPro domains:
  IPR028160 Ribosome biogenesis protein Slx9-like [PF15341] (26-71)